Protein AF-A0A418MLM7-F1 (afdb_monomer)

Solvent-accessible surface area (backbone atoms only — not comparable to full-atom values): 6329 Å² total; per-residue (Å²): 136,83,70,61,41,41,57,61,59,49,13,65,76,67,74,44,59,50,66,61,48,47,51,44,50,51,50,38,45,74,72,63,77,41,88,52,50,76,46,85,66,101,53,84,44,48,40,34,42,67,85,44,51,62,57,45,54,50,51,52,54,50,44,70,75,34,76,82,60,70,86,68,92,69,84,84,75,89,73,79,79,82,75,79,78,76,79,79,82,73,86,74,82,83,78,90,130

Nearest PDB structures (foldseek):
  1sfx-assembly1_A  TM=4.956E-01  e=1.566E-01  Archaeoglobus fulgidus DSM 4304
  4gcv-assembly1_A  TM=4.379E-01  e=5.894E-01  Pseudomonas aeruginosa PAO1
  2f2e-assembly1_A  TM=3.871E-01  e=5.533E-01  Pseudomonas aeruginosa
  2mtl-assembly1_A  TM=4.280E-01  e=1.180E+00  synthetic construct
  4gcv-assembly6_K  TM=5.304E-01  e=2.363E+00  Pseudomonas aeruginosa PAO1

Structure (mmCIF, N/CA/C/O backbone):
data_AF-A0A418MLM7-F1
#
_entry.id   AF-A0A418MLM7-F1
#
loop_
_atom_site.group_PDB
_atom_site.id
_atom_site.type_symbol
_atom_site.label_atom_id
_atom_site.label_alt_id
_atom_site.label_comp_id
_atom_site.label_asym_id
_atom_site.label_entity_id
_atom_site.label_seq_id
_atom_site.pdbx_PDB_ins_code
_atom_site.Cartn_x
_atom_site.Cartn_y
_atom_site.Cartn_z
_at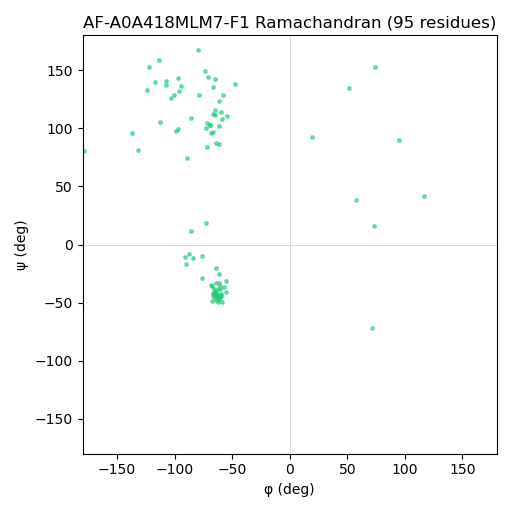om_site.occupancy
_atom_site.B_iso_or_equiv
_atom_site.auth_seq_id
_atom_site.auth_comp_id
_atom_site.auth_asym_id
_atom_site.auth_atom_id
_atom_site.pdbx_PDB_model_num
ATOM 1 N N . MET A 1 1 ? 10.826 16.773 -8.785 1.00 46.09 1 MET A N 1
ATOM 2 C CA . MET A 1 1 ? 11.186 15.962 -7.601 1.00 46.09 1 MET A CA 1
ATOM 3 C C . MET A 1 1 ? 10.010 15.040 -7.301 1.00 46.09 1 MET A C 1
ATOM 5 O O . MET A 1 1 ? 8.927 15.548 -7.055 1.00 46.09 1 MET A O 1
ATOM 9 N N . THR A 1 2 ? 10.151 13.720 -7.414 1.00 59.41 2 THR A N 1
ATOM 10 C CA . THR A 1 2 ? 9.076 12.772 -7.063 1.00 59.41 2 THR A CA 1
ATOM 11 C C . THR A 1 2 ? 9.342 12.223 -5.667 1.00 59.41 2 THR A C 1
ATOM 13 O O . THR A 1 2 ? 10.151 11.312 -5.497 1.00 59.41 2 THR A O 1
ATOM 16 N N . THR A 1 3 ? 8.688 12.800 -4.658 1.00 76.06 3 THR A N 1
ATOM 17 C CA . THR A 1 3 ? 8.699 12.282 -3.281 1.00 76.06 3 THR A CA 1
ATOM 18 C C . THR A 1 3 ? 8.173 10.850 -3.297 1.00 76.06 3 THR A C 1
ATOM 20 O O . THR A 1 3 ? 7.139 10.586 -3.904 1.00 76.06 3 THR A O 1
ATOM 23 N N . ARG A 1 4 ? 8.897 9.905 -2.698 1.00 81.25 4 ARG A N 1
ATOM 24 C CA . ARG A 1 4 ? 8.509 8.490 -2.624 1.00 81.25 4 ARG A CA 1
ATOM 25 C C . ARG A 1 4 ? 8.489 8.083 -1.166 1.00 81.25 4 ARG A C 1
ATOM 27 O O . ARG A 1 4 ? 9.462 8.354 -0.477 1.00 81.25 4 ARG A O 1
ATOM 34 N N . PHE A 1 5 ? 7.423 7.414 -0.753 1.00 85.31 5 PHE A N 1
ATOM 35 C CA . PHE A 1 5 ? 7.221 7.004 0.632 1.00 85.31 5 PHE A CA 1
ATOM 36 C C . PHE A 1 5 ? 7.665 5.559 0.842 1.00 85.31 5 PHE A C 1
ATOM 38 O O . PHE A 1 5 ? 7.469 4.705 -0.032 1.00 85.31 5 PHE A O 1
ATOM 45 N N . SER A 1 6 ? 8.249 5.291 2.003 1.00 87.81 6 SER A N 1
ATOM 46 C CA . SER A 1 6 ? 8.463 3.947 2.535 1.00 87.81 6 SER A CA 1
ATOM 47 C C . SER A 1 6 ? 7.187 3.389 3.183 1.00 87.81 6 SER A C 1
ATOM 49 O O . SER A 1 6 ? 6.224 4.114 3.435 1.00 87.81 6 SER A O 1
ATOM 51 N N . LEU A 1 7 ? 7.164 2.082 3.475 1.00 87.44 7 LEU A N 1
ATOM 52 C CA . LEU A 1 7 ? 6.045 1.468 4.207 1.00 87.44 7 LEU A CA 1
ATOM 53 C C . LEU A 1 7 ? 5.863 2.070 5.605 1.00 87.44 7 LEU A C 1
ATOM 55 O O . LEU A 1 7 ? 4.731 2.191 6.059 1.00 87.44 7 LEU A O 1
ATOM 59 N N . THR A 1 8 ? 6.962 2.430 6.270 1.00 88.81 8 THR A N 1
ATOM 60 C CA . THR A 1 8 ? 6.939 3.014 7.615 1.00 88.81 8 THR A CA 1
ATOM 61 C C . THR A 1 8 ? 6.307 4.401 7.586 1.00 88.81 8 THR A C 1
ATOM 63 O O . THR A 1 8 ? 5.346 4.635 8.306 1.00 88.81 8 THR A O 1
ATOM 66 N N . GLU A 1 9 ? 6.736 5.265 6.662 1.00 89.44 9 GLU A N 1
ATOM 67 C CA . GLU A 1 9 ? 6.142 6.601 6.500 1.00 89.44 9 GLU A CA 1
ATOM 68 C C . GLU A 1 9 ? 4.648 6.527 6.152 1.00 89.44 9 GLU A C 1
ATOM 70 O O . GLU A 1 9 ? 3.842 7.314 6.645 1.00 89.44 9 GLU A O 1
ATOM 75 N N . LEU A 1 10 ? 4.246 5.557 5.319 1.00 88.75 10 LEU A N 1
ATOM 76 C CA . LEU A 1 10 ? 2.831 5.325 5.020 1.00 88.75 10 LEU A CA 1
ATOM 77 C C . LEU A 1 10 ? 2.039 4.870 6.248 1.00 88.75 10 LEU A C 1
ATOM 79 O O . LEU A 1 10 ? 0.907 5.308 6.438 1.00 88.75 10 LEU A O 1
ATOM 83 N N . ALA A 1 11 ? 2.609 3.978 7.054 1.00 90.19 11 ALA A N 1
ATOM 84 C CA . ALA A 1 11 ? 1.994 3.483 8.279 1.00 90.19 11 ALA A CA 1
ATOM 85 C C . ALA A 1 11 ? 1.756 4.615 9.280 1.00 90.19 11 ALA A C 1
ATOM 87 O O . ALA A 1 11 ? 0.646 4.748 9.795 1.00 90.19 11 ALA A O 1
ATOM 88 N N . GLU A 1 12 ? 2.753 5.480 9.469 1.00 91.12 12 GLU A N 1
ATOM 89 C CA . GLU A 1 12 ? 2.643 6.675 10.306 1.00 91.12 12 GLU A CA 1
ATOM 90 C C . GLU A 1 12 ? 1.585 7.642 9.764 1.00 91.12 12 GLU A C 1
ATOM 92 O O . GLU A 1 12 ? 0.694 8.065 10.498 1.00 91.12 12 GLU A O 1
ATOM 97 N N . MET A 1 13 ? 1.600 7.918 8.457 1.00 90.31 13 MET A N 1
ATOM 98 C CA . MET A 1 13 ? 0.636 8.821 7.818 1.00 90.31 13 MET A CA 1
ATOM 99 C C . MET A 1 13 ? -0.811 8.307 7.883 1.00 90.31 13 MET A C 1
ATOM 101 O O . MET A 1 13 ? -1.756 9.096 7.939 1.00 90.31 13 MET A O 1
ATOM 105 N N . PHE A 1 14 ? -1.011 6.989 7.838 1.00 89.00 14 PHE A N 1
ATOM 106 C CA . PHE A 1 14 ? -2.339 6.380 7.918 1.00 89.00 14 PHE A CA 1
ATOM 107 C C . PHE A 1 14 ? -2.768 6.042 9.347 1.00 89.00 14 PHE A C 1
ATOM 109 O O . PHE A 1 14 ? -3.935 5.700 9.546 1.00 89.00 14 PHE A O 1
ATOM 116 N N . GLY A 1 15 ? -1.861 6.122 10.325 1.00 90.44 15 GLY A N 1
ATOM 117 C CA . GLY A 1 15 ? -2.100 5.626 11.679 1.00 90.44 15 GLY A CA 1
ATOM 118 C C . GLY A 1 15 ? -2.459 4.137 11.683 1.00 90.44 15 GLY A C 1
ATOM 119 O O . GLY A 1 15 ? -3.377 3.723 12.385 1.00 90.44 15 GLY A O 1
ATOM 120 N N . GLN A 1 16 ? -1.811 3.345 10.825 1.00 88.94 16 GLN A N 1
ATOM 121 C CA . GLN A 1 16 ? -2.060 1.910 10.658 1.00 88.94 16 GLN A CA 1
ATOM 122 C C . GLN A 1 16 ? -0.776 1.119 10.912 1.00 88.94 16 GLN A C 1
ATOM 124 O O . GLN A 1 16 ? 0.313 1.639 10.678 1.00 88.94 16 GLN A O 1
ATOM 129 N N . PRO A 1 17 ? -0.861 -0.148 11.346 1.00 88.38 17 PRO A N 1
ATOM 130 C CA . PRO A 1 17 ? 0.331 -0.962 11.520 1.00 88.38 17 PRO A CA 1
ATOM 131 C C . PRO A 1 17 ? 1.021 -1.225 10.172 1.00 88.38 17 PRO A C 1
ATOM 133 O O . PRO A 1 17 ? 0.371 -1.476 9.152 1.00 88.38 17 PRO A O 1
ATOM 136 N N . VAL A 1 18 ? 2.359 -1.225 10.178 1.00 88.19 18 VAL A N 1
ATOM 137 C CA . VAL A 1 18 ? 3.201 -1.458 8.984 1.00 88.19 18 VAL A CA 1
ATOM 138 C C . VAL A 1 18 ? 2.862 -2.784 8.293 1.00 88.19 18 VAL A C 1
ATOM 140 O O . VAL A 1 18 ? 2.960 -2.887 7.072 1.00 88.19 18 VAL A O 1
ATOM 143 N N . THR A 1 19 ? 2.432 -3.792 9.055 1.00 87.06 19 THR A N 1
ATOM 144 C CA . THR A 1 19 ? 1.981 -5.094 8.542 1.00 87.06 19 THR A CA 1
ATOM 145 C C . THR A 1 19 ? 0.757 -4.961 7.638 1.00 87.06 19 THR A C 1
ATOM 147 O O . THR A 1 19 ? 0.800 -5.426 6.503 1.00 87.06 19 THR A O 1
ATOM 150 N N . ALA A 1 20 ? -0.279 -4.240 8.076 1.00 86.06 20 ALA A N 1
ATOM 151 C CA . ALA A 1 20 ? -1.483 -4.011 7.278 1.00 86.06 20 ALA A CA 1
ATOM 152 C C . ALA A 1 20 ? -1.175 -3.207 6.005 1.00 86.06 20 ALA A C 1
ATOM 154 O O . ALA A 1 20 ? -1.654 -3.533 4.918 1.00 86.06 20 ALA A O 1
ATOM 155 N N . VAL A 1 21 ? -0.321 -2.181 6.114 1.00 88.19 21 VAL A N 1
ATOM 156 C CA . VAL A 1 21 ? 0.115 -1.392 4.950 1.00 88.19 21 VAL A CA 1
ATOM 157 C C . VAL A 1 21 ? 0.906 -2.254 3.967 1.00 88.19 21 VAL A C 1
ATOM 159 O O . VAL A 1 21 ? 0.687 -2.157 2.760 1.00 88.19 21 VAL A O 1
ATOM 162 N N . ARG A 1 22 ? 1.795 -3.126 4.459 1.00 87.50 22 ARG A N 1
ATOM 163 C CA . ARG A 1 22 ? 2.542 -4.074 3.623 1.00 87.50 22 ARG A CA 1
ATOM 164 C C . ARG A 1 22 ? 1.597 -4.985 2.848 1.00 87.50 22 ARG A C 1
ATOM 166 O O . ARG A 1 22 ? 1.758 -5.098 1.637 1.00 87.50 22 ARG A O 1
ATOM 173 N N . GLU A 1 23 ? 0.618 -5.591 3.511 1.00 87.31 23 GLU A N 1
ATOM 174 C CA . GLU A 1 23 ? -0.347 -6.474 2.849 1.00 87.31 23 GLU A CA 1
ATOM 175 C C . GLU A 1 23 ? -1.159 -5.738 1.781 1.00 87.31 23 GLU A C 1
ATOM 177 O O . GLU A 1 23 ? -1.286 -6.228 0.659 1.00 87.31 23 GLU A O 1
ATOM 182 N N . ALA A 1 24 ? -1.642 -4.530 2.083 1.00 87.88 24 ALA A N 1
ATOM 183 C CA . ALA A 1 24 ? -2.365 -3.711 1.113 1.00 87.88 24 ALA A CA 1
ATOM 184 C C . ALA A 1 24 ? -1.497 -3.374 -0.112 1.00 87.88 24 ALA A C 1
ATOM 186 O O . ALA A 1 24 ? -1.942 -3.518 -1.252 1.00 87.88 24 ALA A O 1
ATOM 187 N N . VAL A 1 25 ? -0.240 -2.971 0.107 1.00 87.19 25 VAL A N 1
ATOM 188 C CA . VAL A 1 25 ? 0.711 -2.678 -0.975 1.00 87.19 25 VAL A CA 1
ATOM 189 C C . VAL A 1 25 ? 1.015 -3.930 -1.796 1.00 87.19 25 VAL A C 1
ATOM 191 O O . VAL A 1 25 ? 1.027 -3.864 -3.024 1.00 87.19 25 VAL A O 1
ATOM 194 N N . GLU A 1 26 ? 1.214 -5.084 -1.160 1.00 85.81 26 GLU A N 1
ATOM 195 C CA . GLU A 1 26 ? 1.445 -6.340 -1.872 1.00 85.81 26 GLU A CA 1
ATOM 196 C C . GLU A 1 26 ? 0.240 -6.765 -2.709 1.00 85.81 26 GLU A C 1
ATOM 198 O O . GLU A 1 26 ? 0.418 -7.140 -3.867 1.00 85.81 26 GLU A O 1
ATOM 203 N N . GLN A 1 27 ? -0.979 -6.673 -2.177 1.00 85.12 27 GLN A N 1
ATOM 204 C CA . GLN A 1 27 ? -2.194 -7.025 -2.913 1.00 85.12 27 GLN A CA 1
ATOM 205 C C . GLN A 1 27 ? -2.412 -6.107 -4.119 1.00 85.12 27 GLN A C 1
ATOM 207 O O . GLN A 1 27 ? -2.636 -6.590 -5.229 1.00 85.12 27 GLN A O 1
ATOM 212 N N . LEU A 1 28 ? -2.290 -4.791 -3.934 1.00 85.00 28 LEU A N 1
ATOM 213 C CA . LEU A 1 28 ? -2.456 -3.823 -5.020 1.00 85.00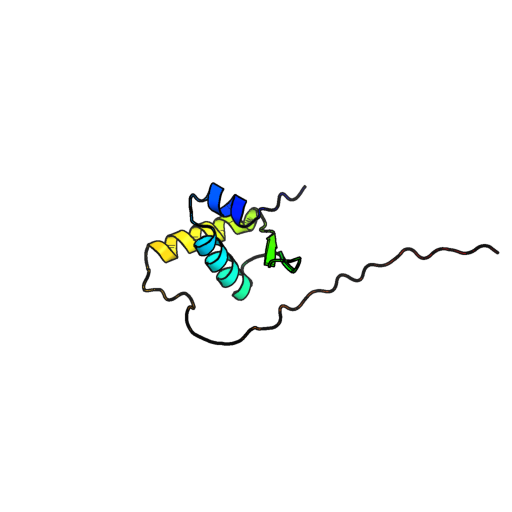 28 LEU A CA 1
ATOM 214 C C . LEU A 1 28 ? -1.320 -3.922 -6.054 1.00 85.00 28 LEU A C 1
ATOM 216 O O . LEU A 1 28 ? -1.555 -3.786 -7.254 1.00 85.00 28 LEU A O 1
ATOM 220 N N . SER A 1 29 ? -0.093 -4.226 -5.619 1.00 84.50 29 SER A N 1
ATOM 221 C CA . SER A 1 29 ? 1.033 -4.480 -6.525 1.00 84.50 29 SER A CA 1
ATOM 222 C C . SER A 1 29 ? 0.824 -5.753 -7.346 1.00 84.50 29 SER A C 1
ATOM 224 O O . SER A 1 29 ? 1.058 -5.737 -8.554 1.00 84.50 29 SER A O 1
ATOM 226 N N . ARG A 1 30 ? 0.316 -6.834 -6.737 1.00 82.50 30 ARG A N 1
ATOM 227 C CA . ARG A 1 30 ? -0.032 -8.079 -7.448 1.00 82.50 30 ARG A CA 1
ATOM 228 C C . ARG A 1 30 ? -1.122 -7.865 -8.500 1.00 82.50 30 ARG A C 1
ATOM 230 O O . ARG A 1 30 ? -1.084 -8.519 -9.538 1.00 82.50 30 ARG A O 1
ATOM 237 N N . ARG A 1 31 ? -2.057 -6.941 -8.258 1.00 82.06 31 ARG A N 1
ATOM 238 C CA . ARG A 1 31 ? -3.103 -6.538 -9.216 1.00 82.06 31 ARG A CA 1
ATOM 239 C C . ARG A 1 31 ? -2.591 -5.618 -10.331 1.00 82.06 31 ARG A C 1
ATOM 241 O O . ARG A 1 31 ? -3.315 -5.370 -11.286 1.00 82.06 31 ARG A O 1
ATOM 248 N N . GLY A 1 32 ? -1.355 -5.122 -10.231 1.00 80.38 32 GLY A N 1
ATOM 249 C CA . GLY A 1 32 ? -0.795 -4.152 -11.175 1.00 80.38 32 GLY A CA 1
ATOM 250 C C . GLY A 1 32 ? -1.374 -2.741 -11.023 1.00 80.38 32 GLY A C 1
ATOM 251 O O . GLY A 1 32 ? -1.205 -1.914 -11.912 1.00 80.38 32 GLY A O 1
ATOM 252 N N . GLU A 1 33 ? -2.044 -2.451 -9.904 1.00 80.75 33 GLU A N 1
ATOM 253 C CA . GLU A 1 33 ? -2.708 -1.163 -9.662 1.00 80.75 33 GLU A CA 1
ATOM 254 C C . GLU A 1 33 ? -1.778 -0.109 -9.048 1.00 80.75 33 GLU A C 1
ATOM 256 O O . GLU A 1 33 ? -2.154 1.064 -8.944 1.00 80.75 33 GLU A O 1
ATOM 261 N N . LEU A 1 34 ? -0.564 -0.511 -8.655 1.00 81.44 34 LEU A N 1
ATOM 262 C CA . LEU A 1 34 ? 0.467 0.373 -8.117 1.00 81.44 34 LEU A CA 1
ATOM 263 C C . LEU A 1 34 ? 1.602 0.580 -9.112 1.00 81.44 34 LEU A C 1
ATOM 265 O O . LEU A 1 34 ? 2.108 -0.364 -9.713 1.00 81.44 34 LEU A O 1
ATOM 269 N N . SER A 1 35 ? 2.084 1.817 -9.162 1.00 78.88 35 SER A N 1
ATOM 270 C CA . SER A 1 35 ? 3.376 2.178 -9.755 1.00 78.88 35 SER A CA 1
ATOM 271 C C . SER A 1 35 ? 4.528 2.014 -8.755 1.00 78.88 35 SER A C 1
ATOM 273 O O . SER A 1 35 ? 5.630 2.515 -8.981 1.00 78.88 35 SER A O 1
ATOM 275 N N . ALA A 1 36 ? 4.268 1.361 -7.619 1.00 76.00 36 ALA A N 1
ATOM 276 C CA . ALA A 1 36 ? 5.241 1.146 -6.565 1.00 76.00 36 ALA A CA 1
ATOM 277 C C . ALA A 1 36 ? 6.364 0.217 -7.040 1.00 76.00 36 ALA A C 1
ATOM 279 O O . ALA A 1 36 ? 6.128 -0.834 -7.637 1.00 76.00 36 ALA A O 1
ATOM 280 N N . GLU A 1 37 ? 7.598 0.594 -6.726 1.00 75.19 37 GLU A N 1
ATOM 281 C CA . GLU A 1 37 ? 8.776 -0.206 -7.039 1.00 75.19 37 GLU A CA 1
ATOM 282 C C . GLU A 1 37 ? 9.257 -0.913 -5.772 1.00 75.19 37 GLU A C 1
ATOM 284 O O . GLU A 1 37 ? 9.494 -0.272 -4.744 1.00 75.19 37 GLU A O 1
ATOM 289 N N . SER A 1 38 ? 9.408 -2.237 -5.841 1.00 78.69 38 SER A N 1
ATOM 290 C CA . SER A 1 38 ? 10.007 -3.022 -4.761 1.00 78.69 38 SER A CA 1
ATOM 291 C C . SER A 1 38 ? 11.463 -3.346 -5.084 1.00 78.69 38 SER A C 1
ATOM 293 O O . SER A 1 38 ? 11.744 -3.909 -6.145 1.00 78.69 38 SER A O 1
ATOM 295 N N . PHE A 1 39 ? 12.370 -3.068 -4.152 1.00 74.12 39 PHE A N 1
ATOM 296 C CA . PHE A 1 39 ? 13.789 -3.397 -4.264 1.00 74.12 39 PHE A CA 1
ATOM 297 C C . PHE A 1 39 ? 14.175 -4.389 -3.166 1.00 74.12 39 PHE A C 1
ATOM 299 O O . PHE A 1 39 ? 13.711 -4.296 -2.029 1.00 74.12 39 PHE A O 1
ATOM 306 N N . LEU A 1 40 ? 15.011 -5.361 -3.521 1.00 68.56 40 LEU A N 1
ATOM 307 C CA . LEU A 1 40 ? 15.580 -6.327 -2.585 1.00 68.56 40 LEU A CA 1
ATOM 308 C C . LEU A 1 40 ? 16.971 -5.824 -2.201 1.00 68.56 40 LEU A C 1
ATOM 310 O O . LEU A 1 40 ? 17.909 -5.981 -2.978 1.00 68.56 40 LEU A O 1
ATOM 314 N N . PHE A 1 41 ? 17.088 -5.184 -1.039 1.00 56.31 41 PHE A N 1
ATOM 315 C CA . PHE A 1 41 ? 18.378 -4.823 -0.451 1.00 56.31 41 PHE A CA 1
ATOM 316 C C . PHE A 1 41 ? 18.328 -5.130 1.048 1.00 56.31 41 PHE A C 1
ATOM 318 O O . PHE A 1 41 ? 17.763 -4.366 1.826 1.00 56.31 41 PHE A O 1
ATOM 325 N N . GLY A 1 42 ? 18.831 -6.305 1.440 1.00 67.19 42 GLY A N 1
ATOM 326 C CA . GLY A 1 42 ? 18.677 -6.848 2.796 1.00 67.19 42 GLY A CA 1
ATOM 327 C C . GLY A 1 42 ? 17.242 -7.308 3.085 1.00 67.19 42 GLY A C 1
ATOM 328 O O . GLY A 1 42 ? 16.965 -8.502 3.092 1.00 67.19 42 GLY A O 1
ATOM 329 N N . GLN A 1 43 ? 16.311 -6.364 3.248 1.00 60.38 43 GLN A N 1
ATOM 330 C CA . GLN A 1 43 ? 14.865 -6.612 3.297 1.00 60.38 43 GLN A CA 1
ATOM 331 C C . GLN A 1 43 ? 14.157 -5.996 2.083 1.00 60.38 43 GLN A C 1
ATOM 333 O O . GLN A 1 43 ? 14.673 -5.103 1.409 1.00 60.38 43 GLN A O 1
ATOM 338 N N . ARG A 1 44 ? 12.960 -6.506 1.766 1.00 68.75 44 ARG A N 1
ATOM 339 C CA . ARG A 1 44 ? 12.139 -6.000 0.658 1.00 68.75 44 ARG A CA 1
ATOM 340 C C . ARG A 1 44 ? 11.613 -4.605 1.002 1.00 68.75 44 ARG A C 1
ATOM 342 O O . ARG A 1 44 ? 10.649 -4.471 1.753 1.00 68.75 44 ARG A O 1
ATOM 349 N N . SER A 1 45 ? 12.235 -3.587 0.418 1.00 78.75 45 SER A N 1
ATOM 350 C CA . SER A 1 45 ? 11.840 -2.186 0.567 1.00 78.75 45 SER A CA 1
ATOM 351 C C . SER A 1 45 ? 10.916 -1.768 -0.566 1.00 78.75 45 SER A C 1
ATOM 353 O O . SER A 1 45 ? 11.159 -2.080 -1.733 1.00 78.75 45 SER A O 1
ATOM 355 N N . TRP A 1 46 ? 9.860 -1.036 -0.220 1.00 84.69 46 TRP A N 1
ATOM 356 C CA . TRP A 1 46 ? 8.901 -0.491 -1.176 1.00 84.69 46 TRP A CA 1
ATOM 357 C C . TRP A 1 46 ? 9.080 1.011 -1.303 1.00 84.69 46 TRP A C 1
ATOM 359 O O . TRP A 1 46 ? 9.228 1.708 -0.302 1.00 84.69 46 TRP A O 1
ATOM 369 N N . ARG A 1 47 ? 9.033 1.501 -2.540 1.00 86.69 47 ARG A N 1
ATOM 370 C CA . ARG A 1 47 ? 8.963 2.927 -2.847 1.00 86.69 47 ARG A CA 1
ATOM 371 C C . ARG A 1 47 ? 7.609 3.215 -3.471 1.00 86.69 47 ARG A C 1
ATOM 373 O O . ARG A 1 47 ? 7.370 2.859 -4.624 1.00 86.69 47 ARG A O 1
ATOM 380 N N . ILE A 1 48 ? 6.734 3.841 -2.696 1.00 87.31 48 ILE A N 1
ATOM 381 C CA . ILE A 1 48 ? 5.359 4.130 -3.087 1.00 87.31 48 ILE A CA 1
ATOM 382 C C . ILE A 1 48 ? 5.274 5.559 -3.622 1.00 87.31 48 ILE A C 1
ATOM 384 O O . ILE A 1 48 ? 5.787 6.500 -3.013 1.00 87.31 48 ILE A O 1
ATOM 388 N N . ALA A 1 49 ? 4.629 5.722 -4.776 1.00 86.62 49 ALA A N 1
ATOM 389 C CA . ALA A 1 49 ? 4.370 7.034 -5.349 1.00 86.62 49 ALA A CA 1
ATOM 390 C C . ALA A 1 49 ? 3.249 7.764 -4.578 1.00 86.62 49 ALA A C 1
ATOM 392 O O . ALA A 1 49 ? 2.305 7.117 -4.120 1.00 86.62 49 ALA A O 1
ATOM 393 N N . PRO A 1 50 ? 3.262 9.107 -4.500 1.00 84.62 50 PRO A N 1
ATOM 394 C CA . PRO A 1 50 ? 2.212 9.875 -3.830 1.00 84.62 50 PRO A CA 1
ATOM 395 C C . PRO A 1 50 ? 0.826 9.592 -4.420 1.00 84.62 50 PRO A C 1
ATOM 397 O O . PRO A 1 50 ? -0.150 9.467 -3.685 1.00 84.62 50 PRO A O 1
ATOM 400 N N . SER A 1 51 ? 0.748 9.395 -5.740 1.00 85.75 51 SER A N 1
ATOM 401 C CA . SER A 1 51 ? -0.487 9.067 -6.464 1.00 85.75 51 SER A CA 1
ATOM 402 C C . SER A 1 51 ? -1.122 7.741 -6.029 1.00 85.75 51 SER A C 1
ATOM 404 O O . SER A 1 51 ? -2.332 7.563 -6.147 1.00 85.75 51 SER A O 1
ATOM 406 N N . ASP A 1 52 ? -0.320 6.817 -5.504 1.00 86.44 52 ASP A N 1
ATOM 407 C CA . ASP A 1 52 ? -0.765 5.490 -5.083 1.00 86.44 52 ASP A CA 1
ATOM 408 C C . ASP A 1 52 ? -1.214 5.450 -3.612 1.00 86.44 52 ASP A C 1
ATOM 410 O O . ASP A 1 52 ? -1.961 4.554 -3.214 1.00 86.44 52 ASP A O 1
ATOM 414 N N . THR A 1 53 ? -0.841 6.454 -2.810 1.00 87.94 53 THR A N 1
ATOM 415 C CA . THR A 1 53 ? -1.204 6.553 -1.382 1.00 87.94 53 THR A CA 1
ATOM 416 C C . THR A 1 53 ? -2.716 6.491 -1.165 1.00 87.94 53 THR A C 1
ATOM 418 O O . THR A 1 53 ? -3.199 5.794 -0.272 1.00 87.94 53 THR A O 1
ATOM 421 N N . ARG A 1 54 ? -3.486 7.162 -2.030 1.00 88.19 54 ARG A N 1
ATOM 422 C CA . ARG A 1 54 ? -4.949 7.215 -1.945 1.00 88.19 54 ARG A CA 1
ATOM 423 C C . ARG A 1 54 ? -5.589 5.848 -2.182 1.00 88.19 54 ARG A C 1
ATOM 425 O O . ARG A 1 54 ? -6.546 5.506 -1.492 1.00 88.19 54 ARG A O 1
ATOM 432 N N . LYS A 1 55 ? -5.041 5.060 -3.114 1.00 88.62 55 LYS A N 1
ATOM 433 C CA . LYS A 1 55 ? -5.512 3.697 -3.409 1.00 88.62 55 LYS A CA 1
ATOM 434 C C . LYS A 1 55 ? -5.270 2.774 -2.221 1.00 88.62 55 LYS A C 1
ATOM 436 O O . LYS A 1 55 ? -6.182 2.071 -1.804 1.00 88.62 55 LYS A O 1
ATOM 441 N N . ILE A 1 56 ? -4.075 2.850 -1.630 1.00 88.38 56 ILE A N 1
ATOM 442 C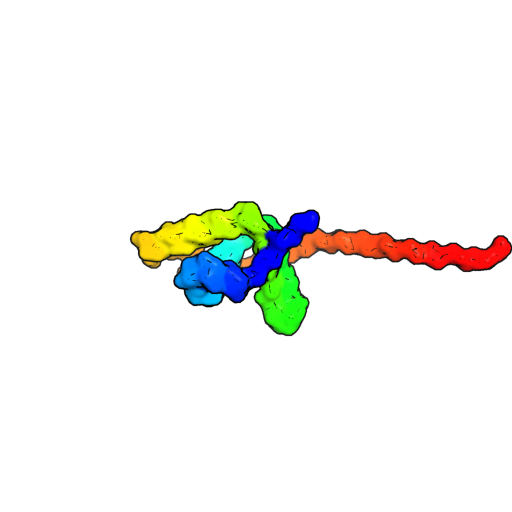 CA . ILE A 1 56 ? -3.700 2.058 -0.449 1.00 88.38 56 ILE A CA 1
ATOM 443 C C . ILE A 1 56 ? -4.612 2.396 0.733 1.00 88.38 56 ILE A C 1
ATOM 445 O O . ILE A 1 56 ? -5.172 1.494 1.351 1.00 88.38 56 ILE A O 1
ATOM 449 N N . LYS A 1 57 ? -4.839 3.687 1.006 1.00 89.38 57 LYS A N 1
ATOM 450 C CA . LYS A 1 57 ? -5.748 4.126 2.074 1.00 89.38 57 LYS A CA 1
ATOM 451 C C . LYS A 1 57 ? -7.179 3.627 1.859 1.00 89.38 57 LYS A C 1
ATOM 453 O O . LYS A 1 57 ? -7.816 3.176 2.807 1.00 89.38 57 LYS A O 1
ATOM 458 N N . ASN A 1 58 ? -7.682 3.696 0.625 1.00 89.12 58 ASN A N 1
ATOM 459 C CA . ASN A 1 58 ? -9.019 3.204 0.302 1.00 89.12 58 ASN A CA 1
ATOM 460 C C . ASN A 1 58 ? -9.125 1.684 0.499 1.00 89.12 58 ASN A C 1
ATOM 462 O O . ASN A 1 58 ? -10.072 1.210 1.117 1.00 89.12 58 ASN A O 1
ATOM 466 N N . HIS A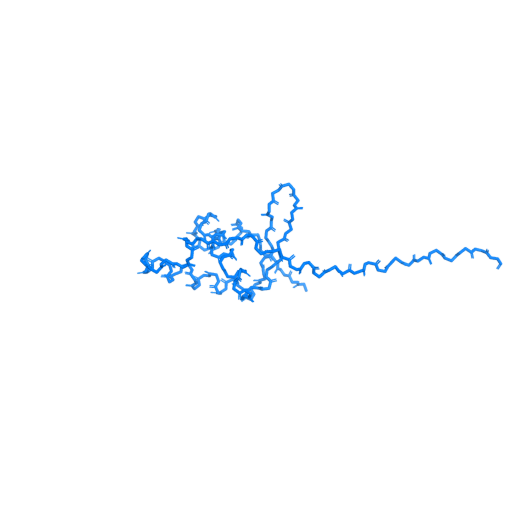 1 59 ? -8.119 0.932 0.045 1.00 86.12 59 HIS A N 1
ATOM 467 C CA . HIS A 1 59 ? -8.050 -0.521 0.216 1.00 86.12 59 HIS A CA 1
ATOM 468 C C . HIS A 1 59 ? -8.061 -0.930 1.690 1.00 86.12 59 HIS A C 1
ATOM 470 O O . HIS A 1 59 ? -8.830 -1.805 2.080 1.00 86.12 59 HIS A O 1
ATOM 476 N N . LEU A 1 60 ? -7.277 -0.241 2.525 1.00 87.00 60 LEU A N 1
ATOM 477 C CA . LEU A 1 60 ? -7.262 -0.449 3.976 1.00 87.00 60 LEU A CA 1
ATOM 478 C C . LEU A 1 60 ? -8.633 -0.169 4.608 1.00 87.00 60 LEU A C 1
ATOM 480 O O . LEU A 1 60 ? -9.102 -0.955 5.426 1.00 87.00 60 LEU A O 1
ATOM 484 N N . ASN A 1 61 ? -9.310 0.909 4.202 1.00 86.81 61 ASN A N 1
ATOM 485 C CA . ASN A 1 61 ? -10.633 1.246 4.733 1.00 86.81 61 ASN A CA 1
ATOM 486 C C . ASN A 1 61 ? -11.700 0.201 4.363 1.00 86.81 61 ASN A C 1
ATOM 488 O O . ASN A 1 61 ? -12.532 -0.159 5.195 1.00 86.81 61 ASN A O 1
ATOM 492 N N . VAL A 1 62 ? -11.658 -0.318 3.131 1.00 82.62 62 VAL A N 1
ATOM 493 C CA . VAL A 1 62 ? -12.562 -1.384 2.670 1.00 82.62 62 VAL A CA 1
ATOM 494 C C . VAL A 1 62 ? -12.290 -2.692 3.414 1.00 82.62 62 VAL A C 1
ATOM 496 O O . VAL A 1 62 ? -13.240 -3.333 3.862 1.00 82.62 62 VAL A O 1
ATOM 499 N N . ALA A 1 63 ? -11.017 -3.056 3.601 1.00 78.69 63 ALA A N 1
ATOM 500 C CA . ALA A 1 63 ? -10.623 -4.257 4.337 1.00 78.69 63 ALA A CA 1
ATOM 501 C C . ALA A 1 63 ? -11.074 -4.213 5.808 1.00 78.69 63 ALA A C 1
ATOM 503 O O . ALA A 1 63 ? -11.540 -5.217 6.338 1.00 78.69 63 ALA A O 1
ATOM 504 N N . GLN A 1 64 ? -11.016 -3.042 6.453 1.00 76.56 64 GLN A N 1
ATOM 505 C CA . GLN A 1 64 ? -11.526 -2.865 7.819 1.00 76.56 64 GLN A CA 1
ATOM 506 C C . GLN A 1 64 ? -13.050 -2.996 7.915 1.00 76.56 64 GLN A C 1
ATOM 508 O O . GLN A 1 64 ? -13.563 -3.511 8.905 1.00 76.56 64 GLN A O 1
ATOM 513 N N . ARG A 1 65 ? -13.783 -2.529 6.899 1.00 75.75 65 ARG A N 1
ATOM 514 C CA . ARG A 1 65 ? -15.252 -2.595 6.869 1.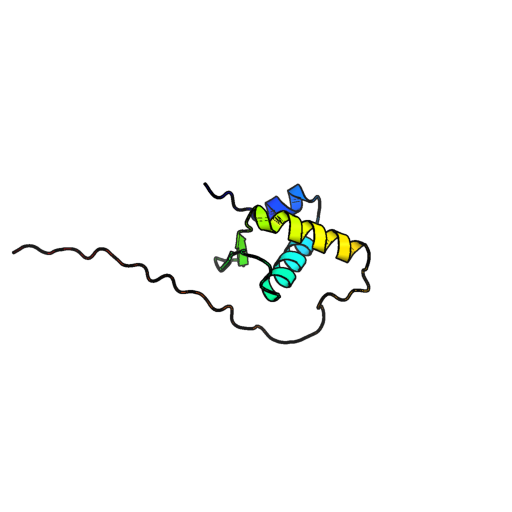00 75.75 65 ARG A CA 1
ATOM 515 C C . ARG A 1 65 ? -15.780 -3.988 6.540 1.00 75.75 65 ARG A C 1
ATOM 517 O O . ARG A 1 65 ? -16.874 -4.327 6.971 1.00 75.75 65 ARG A O 1
ATOM 524 N N . ASN A 1 66 ? -15.021 -4.780 5.787 1.00 70.25 66 ASN A N 1
ATOM 525 C CA . ASN A 1 66 ? -15.401 -6.129 5.387 1.00 70.25 66 ASN A CA 1
ATOM 526 C C . ASN A 1 66 ? -14.252 -7.112 5.647 1.00 70.25 66 ASN A C 1
ATOM 528 O O . ASN A 1 66 ? -13.558 -7.494 4.705 1.00 70.25 66 ASN A O 1
ATOM 532 N N . PRO A 1 67 ? -14.078 -7.592 6.891 1.00 62.81 67 PRO A N 1
ATOM 533 C CA . PRO A 1 67 ? -13.055 -8.592 7.203 1.00 62.81 67 PRO A CA 1
ATOM 534 C C . PRO A 1 67 ? -13.305 -9.937 6.496 1.00 62.81 67 PRO A C 1
ATOM 536 O O . PRO A 1 67 ? -12.385 -10.731 6.334 1.00 62.81 67 PRO A O 1
ATOM 539 N N . ASN A 1 68 ? -14.545 -10.190 6.051 1.00 56.16 68 ASN A N 1
ATOM 540 C CA . ASN A 1 68 ? -14.925 -11.367 5.262 1.00 56.16 68 ASN A CA 1
ATOM 541 C C . ASN A 1 68 ? -14.671 -11.213 3.753 1.00 56.16 68 ASN A C 1
ATOM 543 O O . ASN A 1 68 ? -14.715 -12.212 3.035 1.00 56.16 68 ASN A O 1
ATOM 547 N N . LEU A 1 69 ? -14.376 -10.002 3.254 1.00 56.38 69 LEU A N 1
ATOM 548 C CA . LEU A 1 69 ? -13.797 -9.861 1.919 1.00 56.38 69 LEU A CA 1
ATOM 549 C C . LEU A 1 69 ? -12.358 -10.365 2.020 1.00 56.38 69 LEU A C 1
ATOM 551 O O . LEU A 1 69 ? -11.413 -9.611 2.244 1.00 56.38 69 LEU A O 1
ATOM 555 N N . ASN A 1 70 ? -12.208 -11.679 1.897 1.00 49.22 70 ASN A N 1
ATOM 556 C CA . ASN A 1 70 ? -10.931 -12.340 1.749 1.00 49.22 70 ASN A CA 1
ATOM 557 C C . ASN A 1 70 ? -10.298 -11.824 0.444 1.00 49.22 70 ASN A C 1
ATOM 559 O O . ASN A 1 70 ? -10.495 -12.373 -0.636 1.00 49.22 70 ASN A O 1
ATOM 563 N N . LEU A 1 71 ? -9.580 -10.700 0.527 1.00 54.06 71 LEU A N 1
ATOM 564 C CA . LEU A 1 71 ? -8.929 -10.014 -0.594 1.00 54.06 71 LEU A CA 1
ATOM 565 C C . LEU A 1 71 ? -7.687 -10.767 -1.118 1.00 54.06 71 LEU A C 1
ATOM 567 O O . LEU A 1 71 ? -6.890 -10.193 -1.865 1.00 54.06 71 LEU A O 1
ATOM 571 N N . GLY A 1 72 ? -7.558 -12.061 -0.800 1.00 45.47 72 GLY A N 1
ATOM 572 C CA . GLY A 1 72 ? -6.541 -12.957 -1.343 1.00 45.47 72 GLY A CA 1
ATOM 573 C C . GLY A 1 72 ? -5.568 -13.509 -0.305 1.00 45.47 72 GLY A C 1
ATOM 574 O O . GLY A 1 72 ? -4.376 -13.604 -0.591 1.00 45.47 72 GLY A O 1
ATOM 575 N N . VAL A 1 73 ? -6.050 -13.903 0.878 1.00 46.81 73 VAL A N 1
ATOM 576 C CA . VAL A 1 73 ? -5.341 -14.868 1.734 1.00 46.81 73 VAL A CA 1
ATOM 577 C C . VAL A 1 73 ? -5.834 -16.252 1.322 1.00 46.81 73 VAL A C 1
ATOM 579 O O . VAL A 1 73 ? -6.686 -16.859 1.963 1.00 46.81 73 VAL A O 1
ATOM 582 N N . GLY A 1 74 ? -5.373 -16.713 0.164 1.00 46.91 74 GLY A N 1
ATOM 583 C CA . GLY A 1 74 ? -5.852 -17.963 -0.407 1.00 46.91 74 GLY A CA 1
ATOM 584 C C . GLY A 1 74 ? -5.154 -18.292 -1.711 1.00 46.91 74 GLY A C 1
ATOM 585 O O . GLY A 1 74 ? -5.717 -18.086 -2.777 1.00 46.91 74 GLY A O 1
ATOM 586 N N . SER A 1 75 ? -3.947 -18.842 -1.580 1.00 52.12 75 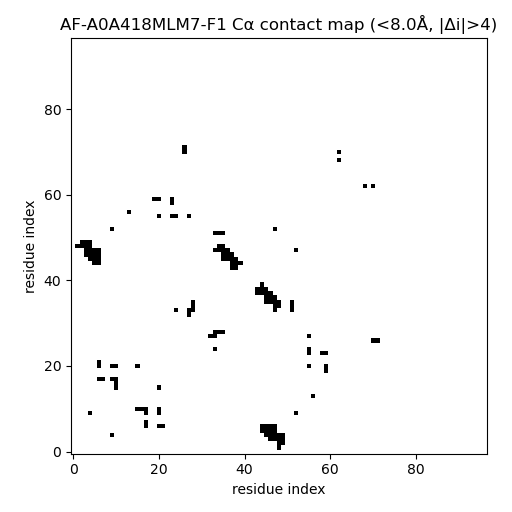SER A N 1
ATOM 587 C CA . SER A 1 75 ? -3.280 -19.666 -2.591 1.00 52.12 75 SER A CA 1
ATOM 588 C C . SER A 1 75 ? -2.709 -18.965 -3.833 1.00 52.12 75 SER A C 1
ATOM 590 O O . SER A 1 75 ? -3.198 -17.957 -4.327 1.00 52.12 75 SER A O 1
ATOM 592 N N . MET A 1 76 ? -1.680 -19.616 -4.377 1.00 43.28 76 MET A N 1
ATOM 593 C CA . MET A 1 76 ? -1.142 -19.481 -5.735 1.00 43.28 76 MET A CA 1
ATOM 594 C C . MET A 1 76 ? 0.046 -18.526 -5.948 1.00 43.28 76 MET A C 1
ATOM 596 O O . MET A 1 76 ? -0.089 -17.350 -6.267 1.00 43.28 76 MET A O 1
ATOM 600 N N . GLU A 1 77 ? 1.215 -19.155 -5.794 1.00 41.38 77 GLU A N 1
ATOM 601 C CA . GLU A 1 77 ? 2.496 -18.991 -6.490 1.00 41.38 77 GLU A CA 1
ATOM 602 C C . GLU A 1 77 ? 3.148 -17.600 -6.640 1.00 41.38 77 GLU A C 1
ATOM 604 O O . GLU A 1 77 ? 2.531 -16.624 -7.075 1.00 41.38 77 GLU A O 1
ATOM 609 N N . PRO A 1 78 ? 4.469 -17.500 -6.379 1.00 41.81 78 PRO A N 1
ATOM 610 C CA . PRO A 1 78 ? 5.231 -16.298 -6.674 1.00 41.81 78 PRO A CA 1
ATOM 611 C C . PRO A 1 78 ? 5.344 -16.116 -8.194 1.00 41.81 78 PRO A C 1
ATOM 613 O O . PRO A 1 78 ? 6.239 -16.657 -8.838 1.00 41.81 78 PRO A O 1
ATOM 616 N N . ARG A 1 79 ? 4.460 -15.309 -8.792 1.00 48.53 79 ARG A N 1
ATOM 617 C CA . ARG A 1 79 ? 4.678 -14.822 -10.161 1.00 48.53 79 ARG A CA 1
ATOM 618 C C . ARG A 1 79 ? 5.969 -13.994 -10.185 1.00 48.53 79 ARG A C 1
ATOM 620 O O . ARG A 1 79 ? 6.067 -13.023 -9.429 1.00 48.53 79 ARG A O 1
ATOM 627 N N . PRO A 1 80 ? 6.955 -14.327 -11.037 1.00 45.47 80 PRO A N 1
ATOM 628 C CA . PRO A 1 80 ? 8.196 -13.576 -11.109 1.00 45.47 80 PRO A CA 1
ATOM 629 C C . PRO A 1 80 ? 7.903 -12.160 -11.605 1.00 45.47 80 PRO A C 1
ATOM 631 O O . PRO A 1 80 ? 7.448 -11.945 -12.730 1.00 45.47 80 PRO A O 1
ATOM 634 N N . THR A 1 81 ? 8.156 -11.178 -10.742 1.00 51.19 81 THR A N 1
ATOM 635 C CA . THR A 1 81 ? 8.080 -9.756 -11.066 1.00 51.19 81 THR A CA 1
ATOM 636 C C . THR A 1 81 ? 8.972 -9.487 -12.274 1.00 51.19 81 THR A C 1
ATOM 638 O O . THR A 1 81 ? 10.198 -9.577 -12.188 1.00 51.19 81 THR A O 1
ATOM 641 N N . ARG A 1 82 ? 8.352 -9.172 -13.415 1.00 46.78 82 ARG A N 1
ATOM 642 C CA . ARG A 1 82 ? 9.021 -8.838 -14.675 1.00 46.78 82 ARG A CA 1
ATOM 643 C C . ARG A 1 82 ? 9.822 -7.548 -14.474 1.00 46.78 82 ARG A C 1
ATOM 645 O O . ARG A 1 82 ? 9.319 -6.447 -14.682 1.00 46.78 82 ARG A O 1
ATOM 652 N N . ARG A 1 83 ? 11.069 -7.690 -14.014 1.00 48.88 83 ARG A N 1
ATOM 653 C CA . ARG A 1 83 ? 12.057 -6.613 -13.918 1.00 48.88 83 ARG A CA 1
ATOM 654 C C . ARG A 1 83 ? 12.257 -6.048 -15.322 1.00 48.88 83 ARG A C 1
ATOM 656 O O . ARG A 1 83 ? 12.871 -6.695 -16.166 1.00 48.88 83 ARG A O 1
ATOM 663 N N . LYS A 1 84 ? 11.757 -4.838 -15.583 1.00 43.75 84 LYS A N 1
ATOM 664 C CA 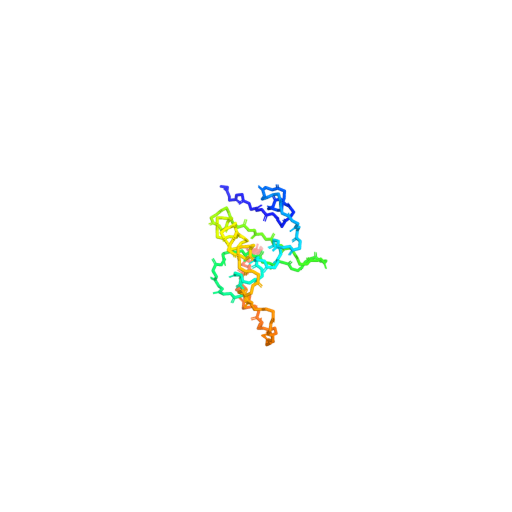. LYS A 1 84 ? 12.261 -4.038 -16.701 1.00 43.75 84 LYS A CA 1
ATOM 665 C C . LYS A 1 84 ? 13.705 -3.675 -16.359 1.00 43.75 84 LYS A C 1
ATOM 667 O O . LYS A 1 84 ? 13.955 -2.768 -15.573 1.00 43.75 84 LYS A O 1
ATOM 672 N N . GLN A 1 85 ? 14.646 -4.449 -16.894 1.00 40.09 85 GLN A N 1
ATOM 673 C CA . GLN A 1 85 ? 16.066 -4.122 -16.893 1.00 40.09 85 GLN A CA 1
ATOM 674 C C . GLN A 1 85 ? 16.234 -2.822 -17.685 1.00 40.09 85 GLN A C 1
ATOM 676 O O . GLN A 1 85 ? 16.181 -2.814 -18.913 1.00 40.09 85 GLN A O 1
ATOM 681 N N . ILE A 1 86 ? 16.398 -1.706 -16.979 1.00 51.50 86 ILE A N 1
ATOM 682 C CA . ILE A 1 86 ? 16.885 -0.475 -17.592 1.00 51.50 86 ILE A CA 1
ATOM 683 C C . ILE A 1 86 ? 18.365 -0.733 -17.883 1.00 51.50 86 ILE A C 1
ATOM 685 O O . ILE A 1 86 ? 19.179 -0.807 -16.962 1.00 51.50 86 ILE A O 1
ATOM 689 N N . ARG A 1 87 ? 18.705 -0.964 -19.158 1.00 40.12 87 ARG A N 1
ATOM 690 C CA . ARG A 1 87 ? 20.098 -1.056 -19.611 1.00 40.12 87 ARG A CA 1
ATOM 691 C C . ARG A 1 87 ? 20.789 0.269 -19.286 1.00 40.12 87 ARG A C 1
ATOM 693 O O . ARG A 1 87 ? 20.439 1.307 -19.838 1.00 40.12 87 ARG A O 1
ATOM 700 N N . LYS A 1 88 ? 21.762 0.219 -18.378 1.00 42.81 88 LYS A N 1
ATOM 701 C CA . LYS A 1 88 ? 22.693 1.313 -18.108 1.00 42.81 88 LYS A CA 1
ATOM 702 C C . LYS A 1 88 ? 23.660 1.379 -19.292 1.00 42.81 88 LYS A C 1
ATOM 704 O O . LYS A 1 88 ? 24.559 0.554 -19.390 1.00 42.81 88 LYS A O 1
ATOM 709 N N . ILE A 1 89 ? 23.429 2.304 -20.219 1.00 53.28 89 ILE A N 1
ATOM 710 C CA . ILE A 1 89 ? 24.443 2.715 -21.197 1.00 53.28 89 ILE A CA 1
ATOM 711 C C . ILE A 1 89 ? 25.581 3.373 -20.410 1.00 53.28 89 ILE A C 1
ATOM 713 O O . ILE A 1 89 ? 25.383 4.404 -19.770 1.00 53.28 89 ILE A O 1
ATOM 717 N N . MET A 1 90 ? 26.740 2.718 -20.375 1.00 48.06 90 MET A N 1
ATOM 718 C CA . MET A 1 90 ? 27.981 3.322 -19.899 1.00 48.06 90 MET A CA 1
ATOM 719 C C . MET A 1 90 ? 28.525 4.210 -21.024 1.00 48.06 90 MET A C 1
ATOM 721 O O . MET A 1 90 ? 28.617 3.718 -22.150 1.00 48.06 90 MET A O 1
ATOM 725 N N . PRO A 1 91 ? 28.866 5.487 -20.781 1.00 50.09 91 PRO A N 1
ATOM 726 C CA . PRO A 1 91 ? 29.692 6.227 -21.721 1.00 50.09 91 PRO A CA 1
ATOM 727 C C . PRO A 1 91 ? 31.099 5.620 -21.661 1.00 50.09 91 PRO A C 1
ATOM 729 O O . PRO A 1 91 ? 31.825 5.813 -20.688 1.00 50.09 91 PRO A O 1
ATOM 732 N N . GLY A 1 92 ? 31.428 4.804 -22.662 1.00 47.94 92 GLY A N 1
ATOM 733 C CA . GLY A 1 92 ? 32.783 4.321 -22.885 1.00 47.94 92 GLY A CA 1
ATOM 734 C C . GLY A 1 92 ? 33.672 5.491 -23.286 1.00 47.94 92 GLY A C 1
ATOM 735 O O . GLY A 1 92 ? 33.446 6.112 -24.318 1.00 47.94 92 GLY A O 1
ATOM 736 N N . GL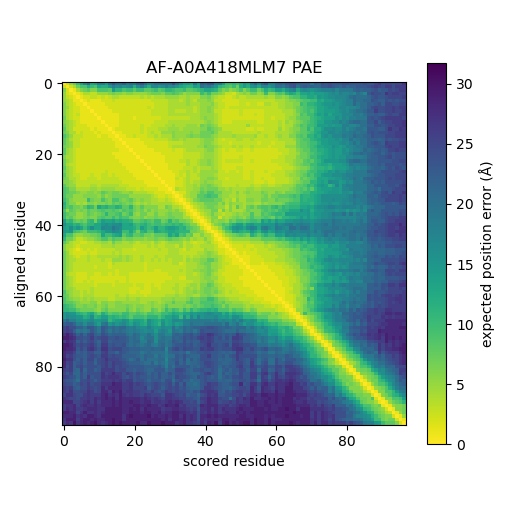U A 1 93 ? 34.597 5.835 -22.396 1.00 51.84 93 GLU A N 1
ATOM 737 C CA . GLU A 1 93 ? 36.038 5.824 -22.660 1.00 51.84 93 GLU A CA 1
ATOM 738 C C . GLU A 1 93 ? 36.416 5.848 -24.153 1.00 51.84 93 GLU A C 1
ATOM 740 O O . GLU A 1 93 ? 36.514 4.809 -24.804 1.00 51.84 93 GLU A O 1
ATOM 745 N N . SER A 1 94 ? 36.628 7.049 -24.696 1.00 54.38 94 SER A N 1
ATOM 746 C CA . SER A 1 94 ? 37.371 7.218 -25.945 1.00 54.38 94 SER A CA 1
ATOM 747 C C . SER A 1 94 ? 38.854 7.287 -25.598 1.00 54.38 94 SER A C 1
ATOM 749 O O . SER A 1 94 ? 39.309 8.258 -24.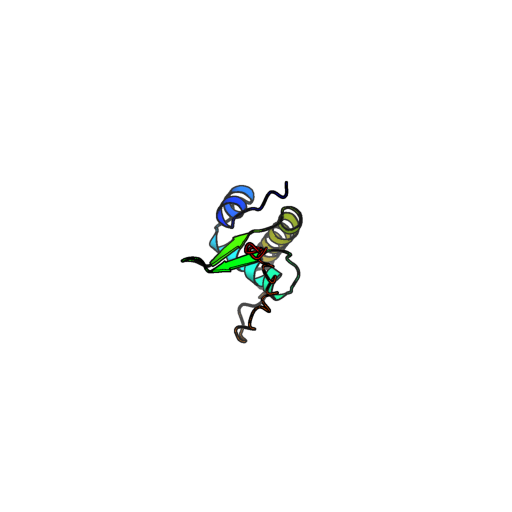992 1.00 54.38 94 SER A O 1
ATOM 751 N N . LEU A 1 95 ? 39.565 6.217 -25.947 1.00 59.12 95 LEU A N 1
ATOM 752 C CA . LEU A 1 95 ? 41.017 6.108 -25.923 1.00 59.12 95 LEU A CA 1
ATOM 753 C C . LEU A 1 95 ? 41.638 6.972 -27.037 1.00 59.12 95 LEU A C 1
ATOM 755 O O . LEU A 1 95 ? 41.092 7.083 -28.133 1.00 59.12 95 LEU A O 1
ATOM 759 N N . ASP A 1 96 ? 42.789 7.534 -26.699 1.00 51.22 96 ASP A N 1
ATOM 760 C CA . ASP A 1 96 ? 43.773 8.260 -27.504 1.00 51.22 96 ASP A CA 1
ATOM 761 C C . ASP A 1 96 ? 44.169 7.561 -28.827 1.00 51.22 96 ASP A C 1
ATOM 763 O O . ASP A 1 96 ? 44.384 6.343 -28.857 1.00 51.22 96 ASP A O 1
ATOM 767 N N . SER A 1 97 ? 44.286 8.339 -29.911 1.00 59.94 97 SER A N 1
ATOM 768 C CA . SER A 1 97 ? 45.212 8.139 -31.046 1.00 59.94 97 SER A CA 1
ATOM 769 C C . SER A 1 97 ? 45.349 9.422 -31.860 1.00 59.94 97 SER A C 1
ATOM 771 O O . SER A 1 97 ? 44.304 10.066 -32.114 1.00 59.94 97 SER A O 1
#

Radius of gyration: 17.83 Å; Cα contacts (8 Å, |Δi|>4): 74; chains: 1; bounding box: 61×36×43 Å

Sequence (97 aa):
MTTRFSLTELAEMFGQPVTAVREAVEQLSRRGELSAESFLFGQRSWRIAPSDTRKIKNHLNVAQRNPNLNLGVGSMEPRPTRRKQIRKIMPGESLDS

Mean predicted aligned error: 12.88 Å

Foldseek 3Di:
DFQWDKLVRLCVVLVHDSVLLVVLCVLCVVVVNFPWDWDDDPHTIITGTPVCSVVSSVSSVVCVVCVVPCSDPDDDDDDPDPDPPPDPDDPDDDDDD

pLDDT: mean 71.73, std 17.31, range [40.09, 91.12]

Secondary structure (DSSP, 8-state):
----B-HHHHHHHHT--HHHHHHHHHHHHHTT---PEEEEESEEEEEB-HHHHHHHHHHHHHHHH-TTS--S-S-----------------------